Protein AF-A0A2X3ENV8-F1 (afdb_monomer_lite)

Sequence (149 aa):
MRRKAGGSGIPEIEGALEELRPVRWWRVLPVKFVGGMGTLGAGMVLGREGPMVQLGGNIGRMVLDVFRMRSPEARHTLLATGAASGLSAAFNAPLAGILFIIEEMRPQFRYNLISIKAVFTGVIMSSIVFRIFNGEAAIIEVGKLSNAR

Foldseek 3Di:
DDPCQDDLNPVQLLCVLVVNHDQPLVPNQVCLVVVVCVCVVVVHPDAQLSSLLNNQLSVLVVVCVVVVPPDNLSNNLSNLLRNLLSNCLSFVNNPCSLVCCVPVSPVRHPDDPVSSVSSSVSNVVSSVVSCVPPNPDGPDDPDDPVVVD

Secondary structure (DSSP, 8-state):
---TTSS--HHHHHHHHTTSS---HHHHHHHHHHHHHHHHHTT-S--SHHHHHHHHHHHHHHHHHHTT---HHHHHHHHHHHHHHHHHHHHT-HHHHHHHHHHTSGGG----HHHHHHHHHHHHHHHHHHHHHH-S--SS----GGG--

InterPro domains:
  IPR001807 Chloride channel [PF00654] (3-143)
  IPR001807 Chloride channel [PR00762] (3-20)
  IPR001807 Chloride channel [PR00762] (84-103)
  IPR014743 Chloride channel, core [SSF81340] (3-142)

Structure (mmCIF, N/CA/C/O backbone):
data_AF-A0A2X3ENV8-F1
#
_entry.id   AF-A0A2X3ENV8-F1
#
loop_
_atom_site.group_PDB
_atom_site.id
_atom_site.type_symbol
_atom_site.label_atom_id
_atom_site.label_alt_id
_atom_site.label_comp_id
_atom_site.label_asym_id
_atom_site.label_entity_id
_atom_site.label_seq_id
_atom_site.pdbx_PDB_ins_code
_atom_site.Cartn_x
_atom_site.Cartn_y
_atom_site.Cartn_z
_atom_site.occupancy
_atom_site.B_iso_or_equiv
_atom_site.auth_seq_id
_atom_site.auth_comp_id
_atom_site.auth_asym_id
_atom_site.auth_atom_id
_atom_site.pdbx_PDB_model_num
ATOM 1 N N . MET A 1 1 ? -17.321 13.635 -13.426 1.00 36.78 1 MET A N 1
ATOM 2 C CA . MET A 1 1 ? -16.904 12.259 -13.058 1.00 36.78 1 MET A CA 1
ATOM 3 C C . MET A 1 1 ? -15.370 12.210 -12.990 1.00 36.78 1 MET A C 1
ATOM 5 O O . MET A 1 1 ? -14.727 12.021 -14.010 1.00 36.78 1 MET A O 1
ATOM 9 N N . ARG A 1 2 ? -14.747 12.502 -11.834 1.00 43.88 2 ARG A N 1
ATOM 10 C CA . ARG A 1 2 ? -13.270 12.567 -11.717 1.00 43.88 2 ARG A CA 1
ATOM 11 C C . ARG A 1 2 ? -12.657 11.160 -11.832 1.00 43.88 2 ARG A C 1
ATOM 13 O O . ARG A 1 2 ? -13.081 10.254 -11.115 1.00 43.88 2 ARG A O 1
ATOM 20 N N . ARG A 1 3 ? -11.681 10.970 -12.731 1.00 53.97 3 ARG A N 1
ATOM 21 C CA . ARG A 1 3 ? -10.915 9.717 -12.900 1.00 53.97 3 ARG A CA 1
ATOM 22 C C . ARG A 1 3 ? -9.994 9.505 -11.686 1.00 53.97 3 ARG A C 1
ATOM 24 O O . ARG A 1 3 ? -8.874 9.989 -11.675 1.00 53.97 3 ARG A O 1
ATOM 31 N N . LYS A 1 4 ? -10.459 8.761 -10.676 1.00 63.06 4 LYS A N 1
ATOM 32 C CA . LYS A 1 4 ? -9.751 8.520 -9.392 1.00 63.06 4 LYS A CA 1
ATOM 33 C C . LYS A 1 4 ? -8.522 7.593 -9.470 1.00 63.06 4 LYS A C 1
ATOM 35 O O . LYS A 1 4 ? -7.926 7.272 -8.449 1.00 63.06 4 LYS A O 1
ATOM 40 N N . ALA A 1 5 ? -8.178 7.113 -10.666 1.00 65.56 5 ALA A N 1
ATOM 41 C CA . ALA A 1 5 ? -7.024 6.242 -10.909 1.00 65.56 5 ALA A CA 1
ATOM 42 C C . ALA A 1 5 ? -5.869 6.958 -11.641 1.00 65.56 5 ALA A C 1
ATOM 44 O O . ALA A 1 5 ? -4.802 6.374 -11.802 1.00 65.56 5 ALA A O 1
ATOM 45 N N . GLY A 1 6 ? -6.050 8.210 -12.076 1.00 65.31 6 GLY A N 1
ATOM 46 C CA . GLY A 1 6 ? -4.994 8.984 -12.739 1.00 65.31 6 GLY A CA 1
ATOM 47 C C . GLY A 1 6 ? -3.986 9.586 -11.754 1.00 65.31 6 GLY A C 1
ATOM 48 O O . GLY A 1 6 ? -4.314 9.808 -10.590 1.00 65.31 6 GLY A O 1
ATOM 49 N N . GLY A 1 7 ? -2.769 9.865 -12.227 1.00 83.19 7 GLY A N 1
ATOM 50 C CA . GLY A 1 7 ? -1.713 10.516 -11.440 1.00 83.19 7 GLY A CA 1
ATOM 51 C C . GLY A 1 7 ? -1.120 9.631 -10.338 1.00 83.19 7 GLY A C 1
ATOM 52 O O . GLY A 1 7 ? -1.256 8.407 -10.377 1.00 83.19 7 GLY A O 1
ATOM 53 N N . SER A 1 8 ? -0.480 10.259 -9.344 1.00 84.69 8 SER A N 1
ATOM 54 C CA . SER A 1 8 ? 0.209 9.569 -8.240 1.00 84.69 8 SER A CA 1
ATOM 55 C C . SER A 1 8 ? -0.719 8.590 -7.511 1.00 84.69 8 SER A C 1
ATOM 57 O O . SER A 1 8 ? -0.455 7.396 -7.474 1.00 84.69 8 SER A O 1
ATOM 59 N N . GLY A 1 9 ? -1.880 9.050 -7.042 1.00 86.00 9 GLY A N 1
ATOM 60 C CA . GLY A 1 9 ? -2.801 8.228 -6.251 1.00 86.00 9 GLY A CA 1
ATOM 61 C C . GLY A 1 9 ? -2.562 8.301 -4.742 1.00 86.00 9 GLY A C 1
ATOM 62 O O . GLY A 1 9 ? -3.455 7.906 -4.000 1.00 86.00 9 GLY A O 1
ATOM 63 N N . ILE A 1 10 ? -1.449 8.889 -4.287 1.00 90.44 10 ILE A N 1
ATOM 64 C CA . ILE A 1 10 ? -1.220 9.228 -2.871 1.00 90.44 10 ILE A CA 1
ATOM 65 C C . ILE A 1 10 ? -2.340 10.142 -2.322 1.00 90.44 10 ILE A C 1
ATOM 67 O O . ILE A 1 10 ? -2.986 9.731 -1.357 1.00 90.44 10 ILE A O 1
ATOM 71 N N . PRO A 1 11 ? -2.743 11.244 -3.000 1.00 89.62 11 PRO A N 1
ATOM 72 C CA . PRO A 1 11 ? -3.840 12.094 -2.510 1.00 89.62 11 PRO A CA 1
ATOM 73 C C . PRO A 1 11 ? -5.209 11.395 -2.456 1.00 89.62 11 PRO A C 1
ATOM 75 O O . PRO A 1 11 ? -6.146 11.867 -1.814 1.00 89.62 11 PRO A O 1
ATOM 78 N N . GLU A 1 12 ? -5.374 10.283 -3.184 1.00 91.00 12 GLU A N 1
ATOM 79 C CA . GLU A 1 12 ? -6.590 9.467 -3.106 1.00 91.00 12 GLU A CA 1
ATOM 80 C C . GLU A 1 12 ? -6.597 8.587 -1.850 1.00 91.00 12 GLU A C 1
ATOM 82 O O . GLU A 1 12 ? -7.671 8.328 -1.310 1.00 91.00 12 GLU A O 1
ATOM 87 N N . ILE A 1 13 ? -5.424 8.133 -1.391 1.00 91.38 13 ILE A N 1
ATOM 88 C CA . ILE A 1 13 ? -5.271 7.363 -0.151 1.00 91.38 13 ILE A CA 1
ATOM 89 C C . ILE A 1 13 ? -5.329 8.286 1.071 1.00 91.38 13 ILE A C 1
ATOM 91 O O . ILE A 1 13 ? -6.025 7.950 2.023 1.00 91.38 13 ILE A O 1
ATOM 95 N N . GLU A 1 14 ? -4.700 9.462 1.029 1.00 89.44 14 GLU A N 1
ATOM 96 C CA . GLU A 1 14 ? -4.815 10.488 2.084 1.00 89.44 14 GLU A CA 1
ATOM 97 C C . GLU A 1 14 ? -6.271 10.891 2.301 1.00 89.44 14 GLU A C 1
ATOM 99 O O . GLU A 1 14 ? -6.822 10.731 3.389 1.00 89.44 14 GLU A O 1
ATOM 104 N N . GLY A 1 15 ? -6.956 11.285 1.223 1.00 88.81 15 GLY A N 1
ATOM 105 C CA . GLY A 1 15 ? -8.372 11.623 1.300 1.00 88.81 15 GLY A CA 1
ATOM 106 C C . GLY A 1 15 ? -9.250 10.447 1.746 1.00 88.81 15 GLY A C 1
ATOM 107 O O . GLY A 1 15 ? -10.347 10.664 2.249 1.00 88.81 15 GLY A O 1
ATOM 108 N N . ALA A 1 16 ? -8.805 9.199 1.571 1.00 89.38 16 ALA A N 1
ATOM 109 C CA . ALA A 1 16 ? -9.510 8.031 2.090 1.00 89.38 16 ALA A CA 1
ATOM 110 C C . ALA A 1 16 ? -9.277 7.796 3.590 1.00 89.38 16 ALA A C 1
ATOM 112 O O . ALA A 1 16 ? -10.189 7.310 4.265 1.00 89.38 16 ALA A O 1
ATOM 113 N N . LEU A 1 17 ? -8.101 8.143 4.122 1.00 86.75 17 LEU A N 1
ATOM 114 C CA . LEU A 1 17 ? -7.868 8.177 5.569 1.00 86.75 17 LEU A CA 1
ATOM 115 C C . LEU A 1 17 ? -8.710 9.270 6.233 1.00 86.75 17 LEU A C 1
ATOM 117 O O . LEU A 1 17 ? -9.294 9.017 7.284 1.00 86.75 17 LEU A O 1
ATOM 121 N N . GLU A 1 18 ? -8.883 10.415 5.572 1.00 86.19 18 GLU A N 1
ATOM 122 C CA . GLU A 1 18 ? -9.769 11.505 6.018 1.00 86.19 18 GLU A CA 1
ATOM 123 C C . GLU A 1 18 ? -11.267 11.226 5.836 1.00 86.19 18 GLU A C 1
ATOM 125 O O . GLU A 1 18 ? -12.096 12.077 6.139 1.00 86.19 18 GLU A O 1
ATOM 130 N N . GLU A 1 19 ? -11.643 10.065 5.295 1.00 85.19 19 GLU A N 1
ATOM 131 C CA . GLU A 1 19 ? -13.028 9.738 4.919 1.00 85.19 19 GLU A CA 1
ATOM 132 C C . GLU A 1 19 ? -13.644 10.656 3.841 1.00 85.19 19 GLU A C 1
ATOM 134 O O . GLU A 1 19 ? -14.801 10.482 3.460 1.00 85.19 19 GLU A O 1
ATOM 139 N N . LEU A 1 20 ? -12.874 11.585 3.268 1.00 87.50 20 LEU A N 1
ATOM 140 C CA . LEU A 1 20 ? -13.317 12.505 2.216 1.00 87.50 20 LEU A CA 1
ATOM 141 C C . LEU A 1 20 ? -13.417 11.832 0.844 1.00 87.50 20 LEU A C 1
ATOM 143 O O . LEU A 1 20 ? -14.122 12.311 -0.053 1.00 87.50 20 LEU A O 1
ATOM 147 N N . ARG A 1 21 ? -12.693 10.727 0.636 1.00 87.88 21 ARG A N 1
ATOM 148 C CA . ARG A 1 21 ? -12.653 10.010 -0.642 1.00 87.88 21 ARG A CA 1
ATOM 149 C C . ARG A 1 21 ? -12.995 8.529 -0.480 1.00 87.88 21 ARG A C 1
ATOM 151 O O . ARG A 1 21 ? -12.362 7.819 0.292 1.00 87.88 21 ARG A O 1
ATOM 158 N N . PRO A 1 22 ? -13.956 8.002 -1.265 1.00 89.75 22 PRO A N 1
ATOM 159 C CA . PRO A 1 22 ? -14.278 6.583 -1.229 1.00 89.75 22 PRO A CA 1
ATOM 160 C C . PRO A 1 22 ? -13.234 5.754 -1.984 1.00 89.75 22 PRO A C 1
ATOM 162 O O . PRO A 1 22 ? -12.876 6.072 -3.124 1.00 89.75 22 PRO A O 1
ATOM 165 N N . VAL A 1 23 ? -12.853 4.627 -1.388 1.00 91.19 23 VAL A N 1
ATOM 166 C CA . VAL A 1 23 ? -11.912 3.649 -1.947 1.00 91.19 23 VAL A CA 1
ATOM 167 C C . VAL A 1 23 ? -12.681 2.588 -2.731 1.00 91.19 23 VAL A C 1
ATOM 169 O O . VAL A 1 23 ? -13.347 1.731 -2.159 1.00 91.19 23 VAL A O 1
ATOM 172 N N . ARG A 1 24 ? -12.620 2.656 -4.065 1.00 92.69 24 ARG A N 1
ATOM 173 C CA . ARG A 1 24 ? -13.321 1.728 -4.973 1.00 92.69 24 ARG A CA 1
ATOM 174 C C . ARG A 1 24 ? -12.361 0.666 -5.502 1.00 92.69 24 ARG A C 1
ATOM 176 O O . ARG A 1 24 ? -12.050 0.659 -6.695 1.00 92.69 24 ARG A O 1
ATOM 183 N N . TRP A 1 25 ? -11.896 -0.209 -4.615 1.00 94.44 25 TRP A N 1
ATOM 184 C CA . TRP A 1 25 ? -10.842 -1.189 -4.903 1.00 94.44 25 TRP A CA 1
ATOM 185 C C . TRP A 1 25 ? -11.133 -2.051 -6.135 1.00 94.44 25 TRP A C 1
ATOM 187 O O . TRP A 1 25 ? -10.258 -2.206 -6.980 1.00 94.44 25 TRP A O 1
ATOM 197 N N . TRP A 1 26 ? -12.380 -2.488 -6.330 1.00 93.25 26 TRP A N 1
ATOM 198 C CA . TRP A 1 26 ? -12.782 -3.321 -7.473 1.00 93.25 26 TRP A CA 1
ATOM 199 C C . TRP A 1 26 ? -12.601 -2.638 -8.837 1.00 93.25 26 TRP A C 1
ATOM 201 O O . TRP A 1 26 ? -12.501 -3.314 -9.855 1.00 93.25 26 TRP A O 1
ATOM 211 N N . ARG A 1 27 ? -12.557 -1.299 -8.880 1.00 93.50 27 ARG A N 1
ATOM 212 C CA . ARG A 1 27 ? -12.248 -0.542 -10.105 1.00 93.50 27 ARG A CA 1
ATOM 213 C C . ARG A 1 27 ? -10.800 -0.087 -10.145 1.00 93.50 27 ARG A C 1
ATOM 215 O O . ARG A 1 27 ? -10.187 -0.129 -11.203 1.00 93.50 27 ARG A O 1
ATOM 222 N N . VAL A 1 28 ? -10.273 0.398 -9.023 1.00 94.00 28 VAL A N 1
ATOM 223 C CA . VAL A 1 28 ? -8.939 1.004 -8.989 1.00 94.00 28 VAL A CA 1
ATOM 224 C C . VAL A 1 28 ? -7.856 -0.052 -9.172 1.00 94.00 28 VAL A C 1
ATOM 226 O O . VAL A 1 28 ? -6.938 0.206 -9.936 1.00 94.00 28 VAL A O 1
ATOM 229 N N . LEU A 1 29 ? -7.981 -1.240 -8.568 1.00 94.56 29 LEU A N 1
ATOM 230 C CA . LEU A 1 29 ? -6.977 -2.302 -8.700 1.00 94.56 29 LEU A CA 1
ATOM 231 C C . LEU A 1 29 ? -6.697 -2.685 -10.165 1.00 94.56 29 LEU A C 1
ATOM 233 O O . LEU A 1 29 ? -5.558 -2.501 -10.596 1.00 94.56 29 LEU A O 1
ATOM 237 N N . PRO A 1 30 ? -7.686 -3.123 -10.974 1.00 94.69 30 PRO A N 1
ATOM 238 C CA . PRO A 1 30 ? -7.411 -3.506 -12.358 1.00 94.69 30 PRO A CA 1
ATOM 239 C C . PRO A 1 30 ? -6.979 -2.311 -13.217 1.00 94.69 30 PRO A C 1
ATOM 241 O O . PRO A 1 30 ? -6.037 -2.422 -13.997 1.00 94.69 30 PRO A O 1
ATOM 244 N N . VAL A 1 31 ? -7.616 -1.145 -13.053 1.00 94.38 31 VAL A N 1
ATOM 245 C CA . VAL A 1 31 ? -7.323 0.039 -13.879 1.00 94.38 31 VAL A CA 1
ATOM 246 C C . VAL A 1 31 ? -5.924 0.586 -13.603 1.00 94.38 31 VAL A C 1
ATOM 248 O O . VAL A 1 31 ? -5.202 0.916 -14.540 1.00 94.38 31 VAL A O 1
ATOM 251 N N . LYS A 1 32 ? -5.530 0.694 -12.330 1.00 93.69 32 LYS A N 1
ATOM 252 C CA . LYS A 1 32 ? -4.229 1.242 -11.926 1.00 93.69 32 LYS A CA 1
ATOM 253 C C . LYS A 1 32 ? -3.098 0.273 -12.264 1.00 93.69 32 LYS A C 1
ATOM 255 O O . LYS A 1 32 ? -2.047 0.727 -12.699 1.00 93.69 32 LYS A O 1
ATOM 260 N N . PHE A 1 33 ? -3.325 -1.034 -12.120 1.00 94.00 33 PHE A N 1
ATOM 261 C CA . PHE A 1 33 ? -2.342 -2.056 -12.473 1.00 94.00 33 PHE A CA 1
ATOM 262 C C . PHE A 1 33 ? -2.088 -2.099 -13.985 1.00 94.00 33 PHE A C 1
ATOM 264 O O . PHE A 1 33 ? -0.960 -1.890 -14.420 1.00 94.00 33 PHE A O 1
ATOM 271 N N . VAL A 1 34 ? -3.136 -2.273 -14.799 1.00 94.50 34 VAL A N 1
ATOM 272 C CA . VAL A 1 34 ? -3.001 -2.342 -16.267 1.00 94.50 34 VAL A CA 1
ATOM 273 C C . VAL A 1 34 ? -2.538 -1.005 -16.846 1.00 94.50 34 VAL A C 1
ATOM 275 O O . VAL A 1 34 ? -1.631 -0.973 -17.674 1.00 94.50 34 VAL A O 1
ATOM 2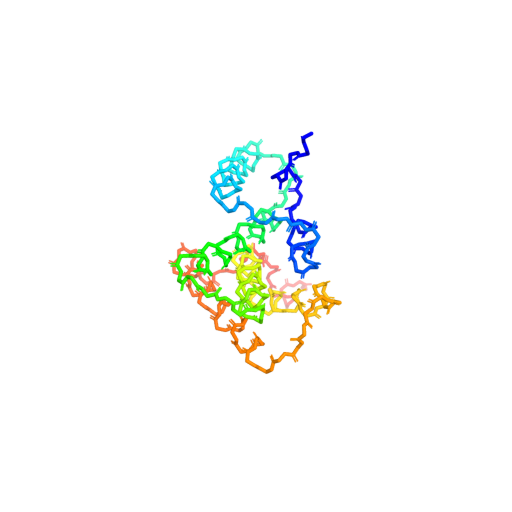78 N N . GLY A 1 35 ? -3.111 0.107 -16.376 1.00 91.69 35 GLY A N 1
ATOM 279 C CA . GLY A 1 35 ? -2.697 1.444 -16.795 1.00 91.69 35 GLY A CA 1
ATOM 280 C C . GLY A 1 35 ? -1.245 1.743 -16.425 1.00 91.69 35 GLY A C 1
ATOM 281 O O . GLY A 1 35 ? -0.497 2.226 -17.267 1.00 91.69 35 GLY A O 1
ATOM 282 N N . GLY A 1 36 ? -0.832 1.396 -15.201 1.00 91.00 36 GLY A N 1
ATOM 283 C CA . GLY A 1 36 ? 0.539 1.570 -14.726 1.00 91.00 36 GLY A CA 1
ATOM 284 C C . GLY A 1 36 ? 1.548 0.742 -15.519 1.00 91.00 36 GLY A C 1
ATOM 285 O O . GLY A 1 36 ? 2.566 1.285 -15.943 1.00 91.00 36 GLY A O 1
ATOM 286 N N . MET A 1 37 ? 1.245 -0.535 -15.787 1.00 92.62 37 MET A N 1
ATOM 287 C CA . MET A 1 37 ? 2.078 -1.383 -16.649 1.00 92.62 37 MET A CA 1
ATOM 288 C C . MET A 1 37 ? 2.226 -0.789 -18.051 1.00 92.62 37 MET A C 1
ATOM 290 O O . MET A 1 37 ? 3.337 -0.731 -18.562 1.00 92.62 37 MET A O 1
ATOM 294 N N . GLY A 1 38 ? 1.136 -0.299 -18.651 1.00 92.56 38 GLY A N 1
ATOM 295 C CA . GLY A 1 38 ? 1.182 0.329 -19.972 1.00 92.56 38 GLY A CA 1
ATOM 296 C C . GLY A 1 38 ? 2.029 1.603 -19.996 1.00 92.56 38 GLY A C 1
ATOM 297 O O . GLY A 1 38 ? 2.881 1.754 -20.863 1.00 92.56 38 GLY A O 1
ATOM 298 N N . THR A 1 39 ? 1.846 2.508 -19.028 1.00 92.00 39 THR A N 1
ATOM 299 C CA . THR A 1 39 ? 2.586 3.782 -18.993 1.00 92.00 39 THR A CA 1
ATOM 300 C C . THR A 1 39 ? 4.066 3.599 -18.662 1.00 92.00 39 THR A C 1
ATOM 302 O O . THR A 1 39 ? 4.912 4.241 -19.280 1.00 92.00 39 THR A O 1
ATOM 305 N N . LEU A 1 40 ? 4.390 2.722 -17.703 1.00 89.94 40 LEU A N 1
ATOM 306 C CA . LEU A 1 40 ? 5.777 2.443 -17.319 1.00 89.94 40 LEU A CA 1
ATOM 307 C C . LEU A 1 40 ? 6.484 1.608 -18.393 1.00 89.94 40 LEU A C 1
ATOM 309 O O . LEU A 1 40 ? 7.625 1.897 -18.734 1.00 89.94 40 LEU A O 1
ATOM 313 N N . GLY A 1 41 ? 5.791 0.626 -18.978 1.00 90.81 41 GLY A N 1
ATOM 314 C CA . GLY A 1 41 ? 6.305 -0.176 -20.089 1.00 90.81 41 GLY A CA 1
ATOM 315 C C . GLY A 1 41 ? 6.527 0.632 -21.369 1.00 90.81 41 GLY A C 1
ATOM 316 O O . GLY A 1 41 ? 7.432 0.321 -22.133 1.00 90.81 41 GLY A O 1
ATOM 317 N N . ALA A 1 42 ? 5.761 1.708 -21.576 1.00 93.62 42 ALA A N 1
ATOM 318 C CA . ALA A 1 42 ? 5.969 2.656 -22.672 1.00 93.62 42 ALA A CA 1
ATOM 319 C C . ALA A 1 42 ? 7.127 3.649 -22.430 1.00 93.62 42 ALA A C 1
ATOM 321 O O . ALA A 1 42 ? 7.369 4.507 -23.276 1.00 93.62 42 ALA A O 1
ATOM 322 N N . GLY A 1 43 ? 7.827 3.573 -21.291 1.00 91.06 43 GLY A N 1
ATOM 323 C CA . GLY A 1 43 ? 8.975 4.434 -20.989 1.00 91.06 43 GLY A CA 1
ATOM 324 C C . GLY A 1 43 ? 8.613 5.877 -20.624 1.00 91.06 43 GLY A C 1
ATOM 325 O O . GLY A 1 43 ? 9.447 6.772 -20.751 1.00 91.06 43 GLY A O 1
ATOM 326 N N . MET A 1 44 ? 7.378 6.137 -20.184 1.00 91.69 44 MET A N 1
ATOM 327 C CA . MET A 1 44 ? 6.998 7.469 -19.706 1.00 91.69 44 MET A CA 1
ATOM 328 C C . MET A 1 44 ? 7.765 7.831 -18.427 1.00 91.69 44 MET A C 1
ATOM 330 O O . MET A 1 44 ? 8.029 6.970 -17.589 1.00 91.69 44 MET A O 1
ATOM 334 N N . VAL A 1 45 ? 8.063 9.122 -18.236 1.00 89.38 45 VAL A N 1
ATOM 335 C CA . VAL A 1 45 ? 8.762 9.636 -17.043 1.00 89.38 45 VAL A CA 1
ATOM 336 C C . VAL A 1 45 ? 7.808 9.658 -15.846 1.00 89.38 45 VAL A C 1
ATOM 338 O O . VAL A 1 45 ? 7.226 10.683 -15.496 1.00 89.38 45 VAL A O 1
ATOM 341 N N . LEU A 1 46 ? 7.587 8.486 -15.257 1.00 89.00 46 LEU A N 1
ATOM 342 C CA . LEU A 1 46 ? 6.698 8.259 -14.123 1.00 89.00 46 LEU A CA 1
ATOM 343 C C . LEU A 1 46 ? 7.344 7.263 -13.155 1.00 89.00 46 LEU A C 1
ATOM 345 O O . LEU A 1 46 ? 8.017 6.321 -13.563 1.00 89.00 46 LEU A O 1
ATOM 349 N N . GLY A 1 47 ? 7.102 7.453 -11.860 1.00 87.19 47 GLY A N 1
ATOM 350 C CA . GLY A 1 47 ? 7.531 6.520 -10.822 1.00 87.19 47 GLY A CA 1
ATOM 351 C C . GLY A 1 47 ? 6.503 5.417 -10.566 1.00 87.19 47 GLY A C 1
ATOM 352 O O . GLY A 1 47 ? 5.293 5.619 -10.698 1.00 87.19 47 GLY A O 1
ATOM 353 N N . ARG A 1 48 ? 6.979 4.252 -10.113 1.00 90.38 48 ARG A N 1
ATOM 354 C CA . ARG A 1 48 ? 6.119 3.161 -9.614 1.00 90.38 48 ARG A CA 1
ATOM 355 C C . ARG A 1 48 ? 5.533 3.426 -8.223 1.00 90.38 48 ARG A C 1
ATOM 357 O O . ARG A 1 48 ? 4.599 2.738 -7.829 1.00 90.38 48 ARG A O 1
ATOM 364 N N . GLU A 1 49 ? 6.034 4.425 -7.499 1.00 91.00 49 GLU A N 1
ATOM 365 C CA . GLU A 1 49 ? 5.672 4.690 -6.097 1.00 91.00 49 GLU A CA 1
ATOM 366 C C . GLU A 1 49 ? 4.179 4.955 -5.914 1.00 91.00 49 GLU A C 1
ATOM 368 O O . GLU A 1 49 ? 3.500 4.233 -5.189 1.00 91.00 49 GLU A O 1
ATOM 373 N N . GLY A 1 50 ? 3.651 5.954 -6.626 1.00 90.44 50 GLY A N 1
ATOM 374 C CA . GLY A 1 50 ? 2.248 6.345 -6.527 1.00 90.44 50 GLY A CA 1
ATOM 375 C C . GLY A 1 50 ? 1.288 5.195 -6.858 1.00 90.44 50 GLY A C 1
ATOM 376 O O . GLY A 1 50 ? 0.418 4.871 -6.040 1.00 90.44 50 GLY A O 1
ATOM 377 N N . PRO A 1 51 ? 1.450 4.520 -8.018 1.00 93.44 51 PRO A N 1
ATOM 378 C CA . PRO A 1 51 ? 0.673 3.333 -8.349 1.00 93.44 51 PRO A CA 1
ATOM 379 C C . PRO A 1 51 ? 0.724 2.256 -7.263 1.00 93.44 51 PRO A C 1
ATOM 381 O O . PRO A 1 51 ? -0.330 1.748 -6.886 1.00 93.44 51 PRO A O 1
ATOM 384 N N . MET A 1 52 ? 1.905 1.947 -6.720 1.00 94.81 52 MET A N 1
ATOM 385 C CA . MET A 1 52 ? 2.069 0.911 -5.698 1.00 94.81 52 MET A CA 1
ATOM 386 C C . MET A 1 52 ? 1.414 1.288 -4.367 1.00 94.81 52 MET A C 1
ATOM 388 O O . MET A 1 52 ? 0.741 0.451 -3.766 1.00 94.81 52 MET A O 1
ATOM 392 N N . VAL A 1 53 ? 1.525 2.547 -3.935 1.00 95.00 53 VAL A N 1
ATOM 393 C CA . VAL A 1 53 ? 0.842 3.054 -2.734 1.00 95.00 53 VAL A CA 1
ATOM 394 C C . VAL A 1 53 ? -0.674 2.960 -2.895 1.00 95.00 53 VAL A C 1
ATOM 396 O O . VAL A 1 53 ? -1.365 2.434 -2.018 1.00 95.00 53 VAL A O 1
ATOM 399 N N . GLN A 1 54 ? -1.211 3.414 -4.034 1.00 95.50 54 GLN A N 1
ATOM 400 C CA . GLN A 1 54 ? -2.653 3.376 -4.258 1.00 95.50 54 GLN A CA 1
ATOM 401 C C . GLN A 1 54 ? -3.173 1.938 -4.380 1.00 95.50 54 GLN A C 1
ATOM 403 O O . GLN A 1 54 ? -4.221 1.623 -3.813 1.00 95.50 54 GLN A O 1
ATOM 408 N N . LEU A 1 55 ? -2.457 1.055 -5.082 1.00 96.44 55 LEU A N 1
ATOM 409 C CA . LEU A 1 55 ? -2.794 -0.368 -5.166 1.00 96.44 55 LEU A CA 1
ATOM 410 C C . LEU A 1 55 ? -2.794 -1.010 -3.774 1.00 96.44 55 LEU A C 1
ATOM 412 O O . LEU A 1 55 ? -3.796 -1.609 -3.385 1.00 96.44 55 LEU A O 1
ATOM 416 N N . GLY A 1 56 ? -1.728 -0.810 -2.999 1.00 96.56 56 GLY A N 1
ATOM 417 C CA . GLY A 1 56 ? -1.595 -1.337 -1.645 1.00 96.56 56 GLY A CA 1
ATOM 418 C C . GLY A 1 56 ? -2.721 -0.881 -0.716 1.00 96.56 56 GLY A C 1
ATOM 419 O O . GLY A 1 56 ? -3.368 -1.710 -0.076 1.00 96.56 56 GLY A O 1
ATOM 420 N N . GLY A 1 57 ? -3.044 0.415 -0.697 1.00 95.25 57 GLY A N 1
ATOM 421 C CA . GLY A 1 57 ? -4.161 0.933 0.101 1.00 95.25 57 GLY A CA 1
ATOM 422 C C . GLY A 1 57 ? -5.524 0.364 -0.322 1.00 95.25 57 GLY A C 1
ATOM 423 O O . GLY A 1 57 ? -6.362 0.043 0.524 1.00 95.25 57 GLY A O 1
ATOM 424 N N . ASN A 1 58 ? -5.746 0.155 -1.626 1.00 96.31 58 ASN A N 1
ATOM 425 C CA . ASN A 1 58 ? -6.967 -0.489 -2.125 1.00 96.31 58 ASN A CA 1
ATOM 426 C C . ASN A 1 58 ? -7.036 -1.981 -1.755 1.00 96.31 58 ASN A C 1
ATOM 428 O O . ASN A 1 58 ? -8.128 -2.460 -1.462 1.00 96.31 58 ASN A O 1
ATOM 432 N N . ILE A 1 59 ? -5.907 -2.699 -1.708 1.00 97.31 59 ILE A N 1
ATOM 433 C CA . ILE A 1 59 ? -5.846 -4.077 -1.189 1.00 97.31 59 ILE A CA 1
ATOM 434 C C . ILE A 1 59 ? -6.211 -4.095 0.299 1.00 97.31 59 ILE A C 1
ATOM 436 O O . ILE A 1 59 ? -7.032 -4.909 0.712 1.00 97.31 59 ILE A O 1
ATOM 440 N N . GLY A 1 60 ? -5.683 -3.158 1.092 1.00 95.75 60 GLY A N 1
ATOM 441 C CA . GLY A 1 60 ? -6.049 -3.015 2.504 1.00 95.75 60 GLY A CA 1
ATOM 442 C C . GLY A 1 60 ? -7.555 -2.820 2.699 1.00 95.75 60 GLY A C 1
ATOM 443 O O . GLY A 1 60 ? -8.178 -3.484 3.530 1.00 95.75 60 GLY A O 1
ATOM 444 N N . ARG A 1 61 ? -8.177 -1.977 1.862 1.00 95.31 61 ARG A N 1
ATOM 445 C CA . ARG A 1 61 ? -9.638 -1.813 1.852 1.00 95.31 61 ARG A CA 1
ATOM 446 C C . ARG A 1 61 ? -10.377 -3.077 1.410 1.00 95.31 61 ARG A C 1
ATOM 448 O O . ARG A 1 61 ? -11.397 -3.410 2.004 1.00 95.31 61 ARG A O 1
ATOM 455 N N . MET A 1 62 ? -9.892 -3.758 0.376 1.00 96.56 62 MET A N 1
ATOM 456 C CA . MET A 1 62 ? -10.492 -4.996 -0.120 1.00 96.56 62 MET A CA 1
ATOM 457 C C . MET A 1 62 ? -10.530 -6.060 0.980 1.00 96.56 62 MET A C 1
ATOM 459 O O . MET A 1 62 ? -11.574 -6.661 1.199 1.00 96.56 62 MET A O 1
ATOM 463 N N . VAL A 1 63 ? -9.427 -6.246 1.711 1.00 96.25 63 VAL A N 1
ATOM 464 C CA . VAL A 1 63 ? -9.347 -7.176 2.848 1.00 96.25 63 VAL A CA 1
ATOM 465 C C . VAL A 1 63 ? -10.374 -6.797 3.916 1.00 96.25 63 VAL A C 1
ATOM 467 O O . VAL A 1 63 ? -11.157 -7.643 4.336 1.00 96.25 63 VAL A O 1
ATOM 470 N N . LEU A 1 64 ? -10.449 -5.520 4.296 1.00 95.19 64 LEU A N 1
ATOM 471 C CA . LEU A 1 64 ? -11.449 -5.045 5.254 1.00 95.19 64 LEU A CA 1
ATOM 472 C C . LEU A 1 64 ? -12.890 -5.396 4.830 1.00 95.19 64 LEU A C 1
ATOM 474 O O . LEU A 1 64 ? -13.670 -5.885 5.650 1.00 95.19 64 LEU A O 1
ATOM 478 N N . ASP A 1 65 ? -13.234 -5.160 3.558 1.00 94.56 65 ASP A N 1
ATOM 479 C CA . ASP A 1 65 ? -14.571 -5.419 3.011 1.00 94.56 65 ASP A CA 1
ATOM 480 C C . ASP A 1 65 ? -14.869 -6.931 2.918 1.00 94.56 65 ASP A C 1
ATOM 482 O O . ASP A 1 65 ? -15.962 -7.365 3.288 1.00 94.56 65 ASP A O 1
ATOM 486 N N . VAL A 1 66 ? -13.896 -7.744 2.486 1.00 96.19 66 VAL A N 1
ATOM 487 C CA . VAL A 1 66 ? -14.016 -9.212 2.374 1.00 96.19 66 VAL A CA 1
ATOM 488 C C . VAL A 1 66 ? -14.215 -9.858 3.745 1.00 96.19 66 VAL A C 1
ATOM 490 O O . VAL A 1 66 ? -15.114 -10.682 3.910 1.00 96.19 66 VAL A O 1
ATOM 493 N N . PHE A 1 67 ? -13.441 -9.440 4.748 1.00 95.75 67 PHE A N 1
ATOM 494 C CA . PHE A 1 67 ? -13.565 -9.925 6.127 1.00 95.75 67 PHE A CA 1
ATOM 495 C C . PHE A 1 67 ? -14.657 -9.199 6.933 1.00 95.75 67 PHE A C 1
ATOM 497 O O . PHE A 1 67 ? -14.842 -9.482 8.115 1.00 95.75 67 PHE A O 1
ATOM 504 N N . ARG A 1 68 ? -15.411 -8.284 6.303 1.00 93.19 68 ARG A N 1
ATOM 505 C CA . ARG A 1 68 ? -16.549 -7.547 6.889 1.00 93.19 68 ARG A CA 1
ATOM 506 C C . ARG A 1 68 ? -16.221 -6.849 8.214 1.00 93.19 68 ARG A C 1
ATOM 508 O O . ARG A 1 68 ? -17.073 -6.732 9.097 1.00 93.19 68 ARG A O 1
ATOM 515 N N . MET A 1 69 ? -14.995 -6.356 8.350 1.00 91.38 69 MET A N 1
ATOM 516 C CA . MET A 1 69 ? -14.545 -5.651 9.546 1.00 91.38 69 MET A CA 1
ATOM 517 C C . MET A 1 69 ? -15.189 -4.259 9.607 1.00 91.38 69 MET A C 1
ATOM 519 O O . MET A 1 69 ? -15.034 -3.451 8.693 1.00 91.38 69 MET A O 1
ATOM 523 N N . ARG A 1 70 ? -15.916 -3.966 10.692 1.00 86.19 70 ARG A N 1
ATOM 524 C CA . ARG A 1 70 ? -16.667 -2.703 10.852 1.00 86.19 70 ARG A CA 1
ATOM 525 C C . ARG A 1 70 ? -15.959 -1.636 11.693 1.00 86.19 70 ARG A C 1
ATOM 527 O O . ARG A 1 70 ? -16.475 -0.529 11.800 1.00 86.19 70 ARG A O 1
ATOM 534 N N . SER A 1 71 ? -14.802 -1.947 12.279 1.00 87.00 71 SER A N 1
ATOM 535 C CA . SER A 1 71 ? -14.048 -0.996 13.108 1.00 87.00 71 SER A CA 1
ATOM 536 C C . SER A 1 71 ? -13.421 0.115 12.244 1.00 87.00 71 SER A C 1
ATOM 538 O O . SER A 1 71 ? -12.711 -0.193 11.277 1.00 87.00 71 SER A O 1
ATOM 540 N N . PRO A 1 72 ? -13.642 1.400 12.586 1.00 84.12 72 PRO A N 1
ATOM 541 C CA . PRO A 1 72 ? -12.945 2.526 11.963 1.00 84.12 72 PRO A CA 1
ATOM 542 C C . PRO A 1 72 ? -11.421 2.416 12.093 1.00 84.12 72 PRO A C 1
ATOM 544 O O . PRO A 1 72 ? -10.698 2.670 11.130 1.00 84.12 72 PRO A O 1
ATOM 547 N N . GLU A 1 73 ? -10.931 1.943 13.242 1.00 85.81 73 GLU A N 1
ATOM 548 C CA . GLU A 1 73 ? -9.507 1.721 13.498 1.00 85.81 73 GLU A CA 1
ATOM 549 C C . GLU A 1 73 ? -8.936 0.664 12.554 1.00 85.81 73 GLU A C 1
ATOM 551 O O . GLU A 1 73 ? -7.867 0.867 11.979 1.00 85.81 73 GLU A O 1
ATOM 556 N N . ALA A 1 74 ? -9.650 -0.446 12.344 1.00 89.19 74 ALA A N 1
ATOM 557 C CA . ALA A 1 74 ? -9.245 -1.471 11.387 1.00 89.19 74 ALA A CA 1
ATOM 558 C C . ALA A 1 74 ? -9.208 -0.921 9.955 1.00 89.19 74 ALA A C 1
ATOM 560 O O . ALA A 1 74 ? -8.286 -1.234 9.202 1.00 89.19 74 ALA A O 1
ATOM 561 N N . ARG A 1 75 ? -10.173 -0.064 9.587 1.00 89.62 75 ARG A N 1
ATOM 562 C CA . ARG A 1 75 ? -10.220 0.580 8.267 1.00 89.62 75 ARG A CA 1
ATOM 563 C C . ARG A 1 75 ? -8.988 1.436 8.022 1.00 89.62 75 ARG A C 1
ATOM 565 O O . ARG A 1 75 ? -8.350 1.274 6.987 1.00 89.62 75 ARG A O 1
ATOM 572 N N . HIS A 1 76 ? -8.661 2.329 8.953 1.00 89.19 76 HIS A N 1
ATOM 573 C CA . HIS A 1 76 ? -7.464 3.163 8.854 1.00 89.19 76 HIS A CA 1
ATOM 574 C C . HIS A 1 76 ? -6.202 2.304 8.858 1.00 89.19 76 HIS A C 1
ATOM 576 O O . HIS A 1 76 ? -5.392 2.411 7.941 1.00 89.19 76 HIS A O 1
ATOM 582 N N . THR A 1 77 ? -6.096 1.379 9.814 1.00 91.44 77 THR A N 1
ATOM 583 C CA . THR A 1 77 ? -4.939 0.489 9.971 1.00 91.44 77 THR A CA 1
ATOM 584 C C . THR A 1 77 ? -4.629 -0.286 8.698 1.00 91.44 77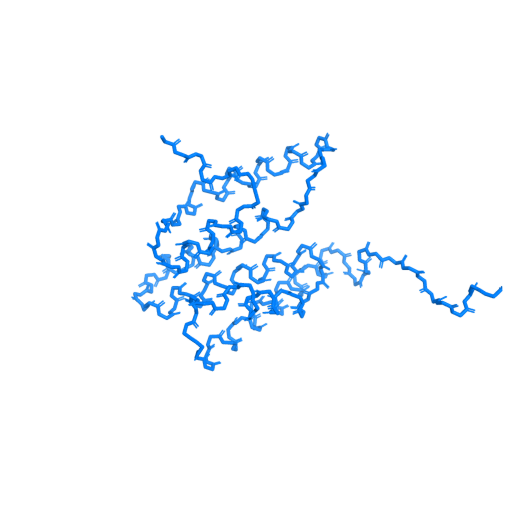 THR A C 1
ATOM 586 O O . THR A 1 77 ? -3.525 -0.176 8.179 1.00 91.44 77 THR A O 1
ATOM 589 N N . LEU A 1 78 ? -5.600 -1.011 8.140 1.00 93.31 78 LEU A N 1
ATOM 590 C CA . LEU A 1 78 ? -5.375 -1.814 6.938 1.00 93.31 78 LEU A CA 1
ATOM 591 C C . LEU A 1 78 ? -5.083 -0.960 5.703 1.00 93.31 78 LEU A C 1
ATOM 593 O O . LEU A 1 78 ? -4.256 -1.353 4.881 1.00 93.31 78 LEU A O 1
ATOM 597 N N . LEU A 1 79 ? -5.726 0.204 5.571 1.00 93.19 79 LEU A N 1
ATOM 598 C CA . LEU A 1 79 ? -5.469 1.109 4.454 1.00 93.19 79 LEU A CA 1
ATOM 599 C C . LEU A 1 79 ? -4.025 1.632 4.486 1.00 93.19 79 LEU A C 1
ATOM 601 O O . LEU A 1 79 ? -3.328 1.563 3.473 1.00 93.19 79 LEU A O 1
ATOM 605 N N . ALA A 1 80 ? -3.559 2.102 5.646 1.00 92.69 80 ALA A N 1
ATOM 606 C CA . ALA A 1 80 ? -2.196 2.602 5.802 1.00 92.69 80 ALA A CA 1
ATOM 607 C C . ALA A 1 80 ? -1.149 1.488 5.739 1.00 92.69 80 ALA A C 1
ATOM 609 O O . ALA A 1 80 ? -0.139 1.657 5.064 1.00 92.69 80 ALA A O 1
ATOM 610 N N . THR A 1 81 ? -1.395 0.328 6.357 1.00 95.00 81 THR A N 1
ATOM 611 C CA . THR A 1 81 ? -0.516 -0.842 6.222 1.00 95.00 81 THR A CA 1
ATOM 612 C C . THR A 1 81 ? -0.359 -1.234 4.756 1.00 95.00 81 THR A C 1
ATOM 614 O O . THR A 1 81 ? 0.759 -1.473 4.303 1.00 95.00 81 THR A O 1
ATOM 617 N N . GLY A 1 82 ? -1.455 -1.264 3.991 1.00 95.94 82 GLY A N 1
ATOM 618 C CA . GLY A 1 82 ? -1.420 -1.547 2.560 1.00 95.94 82 GLY A CA 1
ATOM 619 C C . GLY A 1 82 ? -0.610 -0.511 1.777 1.00 95.94 82 GLY A C 1
ATOM 620 O O . GLY A 1 82 ? 0.247 -0.879 0.976 1.00 95.94 82 GLY A O 1
ATOM 621 N N . ALA A 1 83 ? -0.833 0.777 2.041 1.00 95.12 83 ALA A N 1
ATOM 622 C CA . ALA A 1 83 ? -0.089 1.876 1.427 1.00 95.12 83 ALA A CA 1
ATOM 623 C C . ALA A 1 83 ? 1.424 1.809 1.726 1.00 95.12 83 ALA A C 1
ATOM 625 O O . ALA A 1 83 ? 2.231 1.852 0.796 1.00 95.12 83 ALA A O 1
ATOM 626 N N . ALA A 1 84 ? 1.804 1.603 2.993 1.00 95.56 84 ALA A N 1
ATOM 627 C CA . ALA A 1 84 ? 3.193 1.422 3.429 1.00 95.56 84 ALA A CA 1
ATOM 628 C C . ALA A 1 84 ? 3.860 0.231 2.739 1.00 95.56 84 ALA A C 1
ATOM 630 O O . ALA A 1 84 ? 4.986 0.317 2.251 1.00 95.56 84 ALA A O 1
ATOM 631 N N . SER A 1 85 ? 3.142 -0.894 2.693 1.00 97.00 85 SER A N 1
ATOM 632 C CA . SER A 1 85 ? 3.602 -2.135 2.073 1.00 97.00 85 SER A CA 1
ATOM 633 C C . SER A 1 85 ? 3.848 -1.941 0.579 1.00 97.00 85 SER A C 1
ATOM 635 O O . SER A 1 85 ? 4.855 -2.425 0.061 1.00 97.00 85 SER A O 1
ATOM 637 N N . GLY A 1 86 ? 2.968 -1.195 -0.096 1.00 95.81 86 GLY A N 1
ATOM 638 C CA . GLY A 1 86 ? 3.123 -0.807 -1.496 1.00 95.81 86 GLY A CA 1
ATOM 639 C C . GLY A 1 86 ? 4.378 0.030 -1.733 1.00 95.81 86 GLY A C 1
ATOM 640 O O . GLY A 1 86 ? 5.166 -0.300 -2.618 1.00 95.81 86 GLY A O 1
ATOM 641 N N . LEU A 1 87 ? 4.616 1.056 -0.909 1.00 95.31 87 LEU A N 1
ATOM 642 C CA . LEU A 1 87 ? 5.824 1.879 -1.017 1.00 95.31 87 LEU A CA 1
ATOM 643 C C . LEU A 1 87 ? 7.098 1.070 -0.737 1.00 95.31 87 LEU A C 1
ATOM 645 O O . LEU A 1 87 ? 8.069 1.157 -1.486 1.00 95.31 87 LEU A O 1
ATOM 649 N N . SER A 1 88 ? 7.074 0.218 0.291 1.00 95.38 88 SER A N 1
ATOM 650 C CA . SER A 1 88 ? 8.187 -0.678 0.614 1.00 95.38 88 SER A CA 1
ATOM 651 C C . SER A 1 88 ? 8.547 -1.582 -0.565 1.00 95.38 88 SER A C 1
ATOM 653 O O . SER A 1 88 ? 9.723 -1.708 -0.894 1.00 95.38 88 SER A O 1
ATOM 655 N N . ALA A 1 89 ? 7.558 -2.190 -1.228 1.00 94.31 89 ALA A N 1
ATOM 656 C CA . ALA A 1 89 ? 7.789 -3.020 -2.412 1.00 94.31 89 ALA A CA 1
ATOM 657 C C . ALA A 1 89 ? 8.228 -2.204 -3.640 1.00 94.31 89 ALA A C 1
ATOM 659 O O . ALA A 1 89 ? 8.928 -2.719 -4.509 1.00 94.31 89 ALA A O 1
ATOM 660 N N . ALA A 1 90 ? 7.847 -0.928 -3.730 1.00 92.88 90 ALA A N 1
ATOM 661 C CA . ALA A 1 90 ? 8.317 -0.048 -4.794 1.00 92.88 90 ALA A CA 1
ATOM 662 C C . ALA A 1 90 ? 9.818 0.267 -4.669 1.00 92.88 90 ALA A C 1
ATOM 664 O O . ALA A 1 90 ? 10.459 0.511 -5.685 1.00 92.88 90 ALA A O 1
ATOM 665 N N . PHE A 1 91 ? 10.387 0.229 -3.461 1.00 91.50 91 PHE A N 1
ATOM 666 C CA . PHE A 1 91 ? 11.768 0.661 -3.211 1.00 91.50 91 PHE A CA 1
ATOM 667 C C . PHE A 1 91 ? 12.683 -0.354 -2.540 1.00 91.50 91 PHE A C 1
ATOM 669 O O . PHE A 1 91 ? 13.835 -0.028 -2.267 1.00 91.50 91 PHE A O 1
ATOM 676 N N . ASN A 1 92 ? 12.205 -1.565 -2.251 1.00 92.81 92 ASN A N 1
ATOM 677 C CA . ASN A 1 92 ? 12.920 -2.491 -1.365 1.00 92.81 92 ASN A CA 1
ATOM 678 C C . ASN A 1 92 ? 13.367 -1.796 -0.054 1.00 92.81 92 ASN A C 1
ATOM 680 O O . ASN A 1 92 ? 14.437 -2.065 0.489 1.00 92.81 92 ASN A O 1
ATOM 684 N N . ALA A 1 93 ? 12.558 -0.843 0.424 1.00 93.25 93 ALA A N 1
ATOM 685 C CA . ALA A 1 93 ? 12.906 0.085 1.496 1.00 93.25 93 ALA A CA 1
ATOM 686 C C . ALA A 1 93 ? 11.826 0.041 2.589 1.00 93.25 93 ALA A C 1
ATOM 688 O O . ALA A 1 93 ? 10.956 0.916 2.649 1.00 93.25 93 ALA A O 1
ATOM 689 N N . PRO A 1 94 ? 11.852 -0.978 3.468 1.00 93.19 94 PRO A N 1
ATOM 690 C CA . PRO A 1 94 ? 10.812 -1.164 4.477 1.00 93.19 94 PRO A CA 1
ATOM 691 C C . PRO A 1 94 ? 10.709 0.021 5.442 1.00 93.19 94 PRO A C 1
ATOM 693 O O . PRO A 1 94 ? 9.610 0.481 5.743 1.00 93.19 94 PRO A O 1
ATOM 696 N N . LEU A 1 95 ? 11.843 0.581 5.871 1.00 93.81 95 LEU A N 1
ATOM 697 C CA . LEU A 1 95 ? 11.847 1.736 6.771 1.00 93.81 95 LEU A CA 1
ATOM 698 C C . LEU A 1 95 ? 11.222 2.978 6.123 1.00 93.81 95 LEU A C 1
ATOM 700 O O . LEU A 1 95 ? 10.459 3.675 6.784 1.00 93.81 95 LEU A O 1
ATOM 704 N N . ALA A 1 96 ? 11.473 3.209 4.830 1.00 92.62 96 ALA A N 1
ATOM 705 C CA . ALA A 1 96 ? 10.870 4.320 4.096 1.00 92.62 96 ALA A CA 1
ATOM 706 C C . ALA A 1 96 ? 9.345 4.166 3.992 1.00 92.62 96 ALA A C 1
ATOM 708 O O . ALA A 1 96 ? 8.616 5.126 4.213 1.00 92.62 96 ALA A O 1
ATOM 709 N N . GLY A 1 97 ? 8.851 2.946 3.742 1.00 92.19 97 GLY A N 1
ATOM 710 C CA . GLY A 1 97 ? 7.415 2.643 3.744 1.00 92.19 97 GLY A CA 1
ATOM 711 C C . GLY A 1 97 ? 6.726 2.981 5.068 1.00 92.19 97 GLY A C 1
ATOM 712 O O . GLY A 1 97 ? 5.627 3.534 5.077 1.00 92.19 97 GLY A O 1
ATOM 713 N N . ILE A 1 98 ? 7.381 2.669 6.188 1.00 92.88 98 ILE A N 1
ATOM 714 C CA . ILE A 1 98 ? 6.866 2.941 7.536 1.00 92.88 98 ILE A CA 1
ATOM 715 C C . ILE A 1 98 ? 6.910 4.442 7.840 1.00 92.88 98 ILE A C 1
ATOM 717 O O . ILE A 1 98 ? 5.902 5.000 8.272 1.00 92.88 98 ILE A O 1
ATOM 721 N N . LEU A 1 99 ? 8.051 5.095 7.596 1.00 92.00 99 LEU A N 1
ATOM 722 C CA . LEU A 1 99 ? 8.225 6.531 7.828 1.00 92.00 99 LEU A CA 1
ATOM 723 C C . LEU A 1 99 ? 7.250 7.361 6.999 1.00 92.00 99 LEU A C 1
ATOM 725 O O . LEU A 1 99 ? 6.656 8.288 7.529 1.00 92.00 99 LEU A O 1
ATOM 729 N N . PHE A 1 100 ? 6.990 6.969 5.753 1.00 90.88 100 PHE A N 1
ATOM 730 C CA . PHE A 1 100 ? 6.024 7.647 4.893 1.00 90.88 100 PHE A CA 1
ATOM 731 C C . PHE A 1 100 ? 4.622 7.724 5.515 1.00 90.88 100 PHE A C 1
ATOM 733 O O . PHE A 1 100 ? 3.999 8.782 5.520 1.00 90.88 100 PHE A O 1
ATOM 740 N N . ILE A 1 101 ? 4.128 6.633 6.109 1.00 88.44 101 ILE A N 1
ATOM 741 C CA . ILE A 1 101 ? 2.848 6.674 6.834 1.00 88.44 101 ILE A CA 1
ATOM 742 C C . ILE A 1 101 ? 2.940 7.558 8.078 1.00 88.44 101 ILE A C 1
ATOM 744 O O . ILE A 1 101 ? 1.964 8.212 8.445 1.00 88.44 101 ILE A O 1
ATOM 748 N N . ILE A 1 102 ? 4.095 7.558 8.744 1.00 84.00 102 ILE A N 1
ATOM 749 C CA . ILE A 1 102 ? 4.281 8.285 9.995 1.00 84.00 102 ILE A CA 1
ATOM 750 C C . ILE A 1 102 ? 4.394 9.797 9.781 1.00 84.00 102 ILE A C 1
ATOM 752 O O . ILE A 1 102 ? 3.928 10.555 10.632 1.00 84.00 102 ILE A O 1
ATOM 756 N N . GLU A 1 103 ? 5.016 10.227 8.688 1.00 83.56 103 GLU A N 1
ATOM 757 C CA . GLU A 1 103 ? 5.354 11.621 8.395 1.00 83.56 103 GLU A CA 1
ATOM 758 C C . GLU A 1 103 ? 4.321 12.278 7.478 1.00 83.56 103 GLU A C 1
ATOM 760 O O . GLU A 1 103 ? 3.760 13.307 7.850 1.00 83.56 103 GLU A O 1
ATOM 765 N N . GLU A 1 104 ? 4.015 11.655 6.337 1.00 80.69 104 GLU A N 1
ATOM 766 C CA . GLU A 1 104 ? 3.149 12.240 5.304 1.00 80.69 104 GLU A CA 1
ATOM 767 C C . GLU A 1 104 ? 1.664 11.990 5.609 1.00 80.69 104 GLU A C 1
ATOM 769 O O . GLU A 1 104 ? 0.843 12.903 5.595 1.00 80.69 104 GLU A O 1
ATOM 774 N N . MET A 1 105 ? 1.308 10.764 6.011 1.00 71.62 105 MET A N 1
ATOM 775 C CA . MET A 1 105 ? -0.090 10.383 6.299 1.00 71.62 105 MET A CA 1
ATOM 776 C C . MET A 1 105 ? -0.519 10.702 7.752 1.00 71.62 105 MET A C 1
ATOM 778 O O . MET A 1 105 ? -1.569 10.260 8.233 1.00 71.62 105 MET A O 1
ATOM 782 N N . ARG A 1 106 ? 0.318 11.457 8.480 1.00 61.69 106 ARG A N 1
ATOM 783 C CA . ARG A 1 106 ? 0.259 11.725 9.929 1.00 61.69 106 ARG A CA 1
ATOM 784 C C . ARG A 1 106 ? -0.997 12.441 10.439 1.00 61.69 106 ARG A C 1
ATOM 786 O O . ARG A 1 106 ? -1.448 12.068 11.524 1.00 61.69 106 ARG A O 1
ATOM 793 N N . PRO A 1 107 ? -1.580 13.445 9.752 1.00 55.78 107 PRO A N 1
ATOM 794 C CA . PRO A 1 107 ? -2.674 14.233 10.335 1.00 55.78 107 PRO A CA 1
ATOM 795 C C . PRO A 1 107 ? -3.979 13.440 10.525 1.00 55.78 107 PRO A C 1
ATOM 797 O O . PRO A 1 107 ? -4.906 13.911 11.175 1.00 55.78 107 PRO A O 1
ATOM 800 N N . GLN A 1 108 ? -4.058 12.237 9.952 1.00 51.94 108 GLN A N 1
ATOM 801 C CA . GLN A 1 108 ? -5.307 11.534 9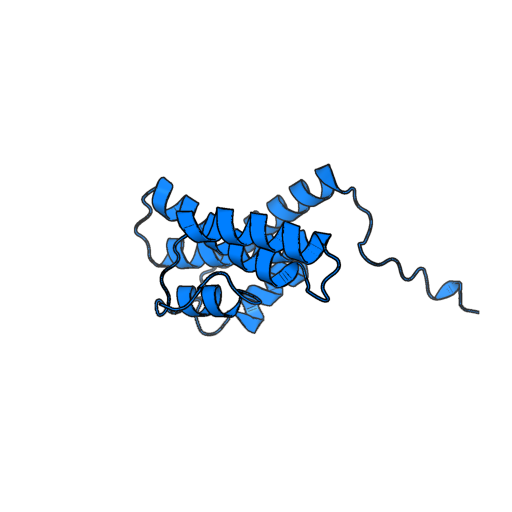.647 1.00 51.94 108 GLN A CA 1
ATOM 802 C C . GLN A 1 108 ? -5.375 10.164 10.346 1.00 51.94 108 GLN A C 1
ATOM 804 O O . GLN A 1 108 ? -6.364 9.439 10.234 1.00 51.94 108 GLN A O 1
ATOM 809 N N . PHE A 1 109 ? -4.315 9.806 11.079 1.00 53.69 109 PHE A N 1
ATOM 810 C CA . PHE A 1 109 ? -4.146 8.521 11.737 1.00 53.69 109 PHE A CA 1
ATOM 811 C C . PHE A 1 109 ? -4.160 8.688 13.254 1.00 53.69 109 PHE A C 1
ATOM 813 O O . PHE A 1 109 ? -3.253 9.276 13.847 1.00 53.69 109 PHE A O 1
ATOM 820 N N . ARG A 1 110 ? -5.180 8.140 13.924 1.00 58.09 110 ARG A N 1
ATOM 821 C CA . ARG A 1 110 ? -5.150 8.017 15.385 1.00 58.09 110 ARG A CA 1
ATOM 822 C C . ARG A 1 110 ? -4.115 6.962 15.749 1.00 58.09 110 ARG A C 1
ATOM 824 O O . ARG A 1 110 ? -4.388 5.768 15.671 1.00 58.09 110 ARG A O 1
ATOM 831 N N . TYR A 1 111 ? -2.921 7.418 16.115 1.00 60.97 111 TYR A N 1
ATOM 832 C CA . TYR A 1 111 ? -1.833 6.561 16.564 1.00 60.97 111 TYR A CA 1
ATOM 833 C C . TYR A 1 111 ? -2.287 5.685 17.724 1.00 60.97 111 TYR A C 1
ATOM 835 O O . TYR A 1 111 ? -2.403 6.130 18.863 1.00 60.97 111 TYR A O 1
ATOM 843 N N . ASN A 1 112 ? -2.516 4.415 17.415 1.00 69.31 112 ASN A N 1
ATOM 844 C CA . ASN A 1 112 ? -2.650 3.373 18.405 1.00 69.31 112 ASN A CA 1
ATOM 845 C C . ASN A 1 112 ? -1.474 2.408 18.234 1.00 69.31 112 ASN A C 1
ATOM 847 O O . ASN A 1 112 ? -1.055 2.111 17.111 1.00 69.31 112 ASN A O 1
ATOM 851 N N . LEU A 1 113 ? -0.936 1.905 19.344 1.00 74.88 113 LEU A N 1
ATOM 852 C CA . LEU A 1 113 ? 0.207 0.979 19.347 1.00 74.88 113 LEU A CA 1
ATOM 853 C C . LEU A 1 113 ? -0.058 -0.256 18.473 1.00 74.88 113 LEU A C 1
ATOM 855 O O . LEU A 1 113 ? 0.853 -0.800 17.853 1.00 74.88 113 LEU A O 1
ATOM 859 N N . ILE A 1 114 ? -1.322 -0.674 18.399 1.00 80.06 114 ILE A N 1
ATOM 860 C CA . ILE A 1 114 ? -1.792 -1.786 17.570 1.00 80.06 114 ILE A CA 1
ATOM 861 C C . ILE A 1 114 ? -1.585 -1.485 16.079 1.00 80.06 114 ILE A C 1
ATOM 863 O O . ILE A 1 114 ? -1.100 -2.341 15.341 1.00 80.06 114 ILE A O 1
ATOM 867 N N . SER A 1 115 ? -1.903 -0.268 15.637 1.00 84.31 115 SER A N 1
ATOM 868 C CA . SER A 1 115 ? -1.826 0.113 14.227 1.00 84.31 115 SER A CA 1
ATOM 869 C C . SER A 1 115 ? -0.387 0.230 13.744 1.00 84.31 115 SER A C 1
ATOM 871 O O . SER A 1 115 ? -0.078 -0.255 12.661 1.00 84.31 115 SER A O 1
ATOM 873 N N . ILE A 1 116 ? 0.518 0.780 14.564 1.00 86.75 116 ILE A N 1
ATOM 874 C CA . ILE A 1 116 ? 1.951 0.799 14.231 1.00 86.75 116 ILE A CA 1
ATOM 875 C C . ILE A 1 116 ? 2.461 -0.635 14.060 1.00 86.75 116 ILE A C 1
ATOM 877 O O . ILE A 1 116 ? 3.048 -0.956 13.030 1.00 86.75 116 ILE A O 1
ATOM 881 N N . LYS A 1 117 ? 2.177 -1.528 15.019 1.00 89.88 117 LYS A N 1
ATOM 882 C CA . LYS A 1 117 ? 2.575 -2.942 14.918 1.00 89.88 117 LYS A CA 1
ATOM 883 C C . LYS A 1 117 ? 2.048 -3.593 13.635 1.00 89.88 117 LYS A C 1
ATOM 885 O O . LYS A 1 117 ? 2.797 -4.304 12.974 1.00 89.88 117 LYS A O 1
ATOM 890 N N . ALA A 1 118 ? 0.803 -3.310 13.253 1.00 92.12 118 ALA A N 1
ATOM 891 C CA . ALA A 1 118 ? 0.212 -3.823 12.018 1.00 92.12 118 ALA A CA 1
ATOM 892 C C . ALA A 1 118 ? 0.865 -3.260 10.741 1.00 92.12 118 ALA A C 1
ATOM 894 O O . ALA A 1 118 ? 0.972 -3.967 9.741 1.00 92.12 118 ALA A O 1
ATOM 895 N N . VAL A 1 119 ? 1.307 -1.998 10.738 1.00 93.56 119 VAL A N 1
ATOM 896 C CA . VAL A 1 119 ? 2.065 -1.424 9.611 1.00 93.56 119 VAL A CA 1
ATOM 897 C C . VAL A 1 119 ? 3.412 -2.131 9.470 1.00 93.56 119 VAL A C 1
ATOM 899 O O . VAL A 1 119 ? 3.758 -2.562 8.371 1.00 93.56 119 VAL A O 1
ATOM 902 N N . PHE A 1 120 ? 4.130 -2.329 10.580 1.00 94.81 120 PHE A N 1
ATOM 903 C CA . PHE A 1 120 ? 5.403 -3.053 10.586 1.00 94.81 120 PHE A CA 1
ATOM 904 C C . PHE A 1 120 ? 5.259 -4.477 10.040 1.00 94.81 120 PHE A C 1
ATOM 906 O O . PHE A 1 120 ? 6.033 -4.869 9.169 1.00 94.81 120 PHE A O 1
ATOM 913 N N . THR A 1 121 ? 4.264 -5.245 10.495 1.00 95.81 121 THR A N 1
ATOM 914 C CA . THR A 1 121 ? 4.071 -6.623 10.014 1.00 95.81 121 THR A CA 1
ATOM 915 C C . THR A 1 121 ? 3.760 -6.671 8.520 1.00 95.81 121 THR A C 1
ATOM 917 O O . THR A 1 121 ? 4.363 -7.472 7.807 1.00 95.81 121 THR A O 1
ATOM 920 N N . GLY A 1 122 ? 2.886 -5.794 8.015 1.00 96.50 122 GLY A N 1
ATOM 921 C CA . GLY A 1 122 ? 2.576 -5.738 6.583 1.00 96.50 122 GLY A CA 1
ATOM 922 C C . GLY A 1 122 ? 3.788 -5.373 5.725 1.00 96.50 122 GLY A C 1
ATOM 923 O O . GLY A 1 122 ? 4.060 -6.034 4.723 1.00 96.50 122 GLY A O 1
ATOM 924 N N . VAL A 1 123 ? 4.569 -4.381 6.156 1.00 96.88 123 VAL A N 1
ATOM 925 C CA . VAL A 1 123 ? 5.781 -3.949 5.450 1.00 96.88 12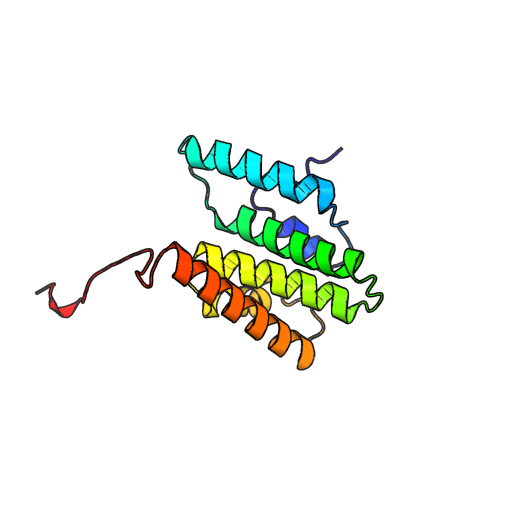3 VAL A CA 1
ATOM 926 C C . VAL A 1 123 ? 6.848 -5.045 5.430 1.00 96.88 123 VAL A C 1
ATOM 928 O O . VAL A 1 123 ? 7.449 -5.283 4.382 1.00 96.88 123 VAL A O 1
ATOM 931 N N . ILE A 1 124 ? 7.056 -5.749 6.548 1.00 96.25 124 ILE A N 1
ATOM 932 C CA . ILE A 1 124 ? 7.978 -6.893 6.616 1.00 96.25 124 ILE A CA 1
ATOM 933 C C . ILE A 1 124 ? 7.555 -7.965 5.610 1.00 96.25 124 ILE A C 1
ATOM 935 O O . ILE A 1 124 ? 8.378 -8.400 4.806 1.00 96.25 124 ILE A O 1
ATOM 939 N N . MET A 1 125 ? 6.273 -8.339 5.594 1.00 96.88 125 MET A N 1
ATOM 940 C CA . MET A 1 125 ? 5.763 -9.330 4.643 1.00 96.88 125 MET A CA 1
ATOM 941 C C . MET A 1 125 ? 5.932 -8.873 3.192 1.00 96.88 125 MET A C 1
ATOM 943 O O . MET A 1 125 ? 6.371 -9.655 2.352 1.00 96.88 125 MET A O 1
ATOM 947 N N . SER A 1 126 ? 5.650 -7.603 2.900 1.00 96.38 126 SER A N 1
ATOM 948 C CA . SER A 1 126 ? 5.847 -7.021 1.569 1.00 96.38 126 SER A CA 1
ATOM 949 C C . SER A 1 126 ? 7.310 -7.084 1.120 1.00 96.38 126 SER A C 1
ATOM 951 O O . SER A 1 126 ? 7.600 -7.473 -0.009 1.00 96.38 126 SER A O 1
ATOM 953 N N . SER A 1 127 ? 8.243 -6.768 2.022 1.00 94.44 127 SER A N 1
ATOM 954 C CA . SER A 1 127 ? 9.685 -6.841 1.771 1.00 94.44 127 SER A CA 1
ATOM 955 C C . SER A 1 127 ? 10.160 -8.278 1.531 1.00 94.44 127 SER A C 1
ATOM 957 O O . SER A 1 127 ? 10.905 -8.528 0.586 1.00 94.44 127 SER A O 1
ATOM 959 N N . ILE A 1 128 ? 9.681 -9.244 2.324 1.00 95.50 128 ILE A N 1
ATOM 960 C CA . ILE A 1 128 ? 9.981 -10.672 2.125 1.00 95.50 128 ILE A CA 1
ATOM 961 C C . ILE A 1 128 ? 9.511 -11.122 0.740 1.00 95.50 128 ILE A C 1
ATOM 963 O O . ILE A 1 128 ? 10.293 -11.692 -0.017 1.00 95.50 128 ILE A O 1
ATOM 967 N N . VAL A 1 129 ? 8.259 -10.823 0.381 1.00 95.88 129 VAL A N 1
ATOM 968 C CA . VAL A 1 129 ? 7.710 -11.172 -0.936 1.00 95.88 129 VAL A CA 1
ATOM 969 C C . VAL A 1 129 ? 8.522 -10.509 -2.047 1.00 95.88 129 VAL A C 1
ATOM 971 O O . VAL A 1 129 ? 8.911 -11.184 -2.996 1.00 95.88 129 VAL A O 1
ATOM 974 N N . PHE A 1 130 ? 8.849 -9.220 -1.918 1.00 94.00 130 PHE A N 1
ATOM 975 C CA . PHE A 1 130 ? 9.681 -8.518 -2.894 1.00 94.00 130 PHE A CA 1
ATOM 976 C C . PHE A 1 130 ? 11.029 -9.221 -3.111 1.00 94.00 130 PHE A C 1
ATOM 978 O O . PHE A 1 130 ? 11.412 -9.454 -4.260 1.00 94.00 130 PHE A O 1
ATOM 985 N N . ARG A 1 131 ? 11.712 -9.600 -2.024 1.00 93.12 131 ARG A N 1
ATOM 986 C CA . ARG A 1 131 ? 13.023 -10.265 -2.057 1.00 93.12 131 ARG A CA 1
ATOM 987 C C . ARG A 1 131 ? 12.975 -11.676 -2.630 1.00 93.12 131 ARG A C 1
ATOM 989 O O . ARG A 1 131 ? 13.908 -12.066 -3.319 1.00 93.12 131 ARG A O 1
ATOM 996 N N . ILE A 1 132 ? 11.892 -12.421 -2.408 1.00 95.56 132 ILE A N 1
ATOM 997 C CA . ILE A 1 132 ? 11.709 -13.748 -3.019 1.00 95.56 132 ILE A CA 1
ATOM 998 C C . ILE A 1 132 ? 11.717 -13.650 -4.551 1.00 95.56 132 ILE A C 1
ATOM 1000 O O . ILE A 1 132 ? 12.292 -14.508 -5.213 1.00 95.56 132 ILE A O 1
ATOM 1004 N N . PHE A 1 133 ? 11.107 -12.604 -5.118 1.00 93.44 133 PHE A N 1
ATOM 1005 C CA . PHE A 1 133 ? 11.004 -12.446 -6.573 1.00 93.44 133 PHE A CA 1
ATOM 1006 C C . PHE A 1 133 ? 12.164 -11.674 -7.211 1.00 93.44 133 PHE A C 1
ATOM 1008 O O . PHE A 1 133 ? 12.500 -11.946 -8.359 1.00 93.44 133 PHE A O 1
ATOM 1015 N N . ASN A 1 134 ? 12.759 -10.707 -6.506 1.00 90.69 134 ASN A N 1
ATOM 1016 C CA . ASN A 1 134 ? 13.764 -9.794 -7.074 1.00 90.69 134 ASN A CA 1
ATOM 1017 C C . ASN A 1 134 ? 15.175 -10.002 -6.499 1.00 90.69 134 ASN A C 1
ATOM 1019 O O . ASN A 1 134 ? 16.116 -9.342 -6.933 1.00 90.69 134 ASN A O 1
ATOM 1023 N N . GLY A 1 135 ? 15.333 -10.902 -5.526 1.00 88.44 135 GLY A N 1
ATOM 1024 C CA . GLY A 1 135 ? 16.575 -11.080 -4.781 1.00 88.44 135 GLY A CA 1
ATOM 1025 C C . GLY A 1 135 ? 16.824 -9.976 -3.749 1.00 88.44 135 GLY A C 1
ATOM 1026 O O . GLY A 1 135 ? 15.973 -9.128 -3.472 1.00 88.44 135 GLY A O 1
ATOM 1027 N N . GLU A 1 136 ? 18.015 -9.997 -3.151 1.00 83.38 136 GLU A N 1
ATOM 1028 C CA . GLU A 1 136 ? 18.411 -9.054 -2.092 1.00 83.38 136 GLU A CA 1
ATOM 1029 C C . GLU A 1 136 ? 19.147 -7.809 -2.605 1.00 83.38 136 GLU A C 1
ATOM 1031 O O . GLU A 1 136 ? 19.544 -6.959 -1.808 1.00 83.38 136 GLU A O 1
ATOM 1036 N N . ALA A 1 137 ? 19.321 -7.688 -3.923 1.00 79.25 137 ALA A N 1
ATOM 1037 C CA . ALA A 1 137 ? 20.050 -6.581 -4.523 1.00 79.25 137 ALA A CA 1
ATOM 1038 C C . ALA A 1 137 ? 19.365 -5.230 -4.254 1.00 79.25 137 ALA A C 1
ATOM 1040 O O . ALA A 1 137 ? 18.131 -5.106 -4.216 1.00 79.25 137 ALA A O 1
ATOM 1041 N N . ALA A 1 138 ? 20.187 -4.198 -4.065 1.00 81.44 138 ALA A N 1
ATOM 1042 C CA . ALA A 1 138 ? 19.698 -2.833 -3.971 1.00 81.44 138 ALA A CA 1
ATOM 1043 C C . ALA A 1 138 ? 19.215 -2.366 -5.349 1.00 81.44 138 ALA A C 1
ATOM 1045 O O . ALA A 1 138 ? 19.786 -2.715 -6.377 1.00 81.44 138 ALA A O 1
ATOM 1046 N N . ILE A 1 139 ? 18.174 -1.532 -5.375 1.00 83.75 139 ILE A N 1
ATOM 1047 C CA . ILE A 1 139 ? 17.690 -0.948 -6.638 1.00 83.75 139 ILE A CA 1
ATOM 1048 C C . ILE A 1 139 ? 18.732 0.007 -7.230 1.00 83.75 139 ILE A C 1
ATOM 1050 O O . ILE A 1 139 ? 18.828 0.135 -8.446 1.00 83.75 139 ILE A O 1
ATOM 1054 N N . ILE A 1 140 ? 19.486 0.692 -6.368 1.00 85.69 140 ILE A N 1
ATOM 1055 C CA . ILE A 1 140 ? 20.549 1.614 -6.759 1.00 85.69 140 ILE A CA 1
ATOM 1056 C C . ILE A 1 140 ? 21.825 1.174 -6.048 1.00 85.69 140 ILE A C 1
ATOM 1058 O O . ILE A 1 140 ? 21.921 1.259 -4.823 1.00 85.69 140 ILE A O 1
ATOM 1062 N N . GLU A 1 141 ? 22.807 0.727 -6.822 1.00 86.19 141 GLU A N 1
ATOM 1063 C CA . GLU A 1 141 ? 24.147 0.424 -6.333 1.00 86.19 141 GLU A CA 1
ATOM 1064 C C . GLU A 1 141 ? 25.086 1.589 -6.658 1.00 86.19 141 GLU A C 1
ATOM 1066 O O . GLU A 1 141 ? 25.385 1.862 -7.816 1.00 86.19 141 GLU A O 1
ATOM 1071 N N . VAL A 1 142 ? 25.548 2.294 -5.622 1.00 85.31 142 VAL A N 1
ATOM 1072 C CA . VAL A 1 142 ? 26.492 3.425 -5.753 1.00 85.31 142 VAL A CA 1
ATOM 1073 C C . VAL A 1 142 ? 27.950 2.971 -5.542 1.00 85.31 142 VAL A C 1
ATOM 1075 O O . VAL A 1 142 ? 28.892 3.720 -5.784 1.00 85.31 142 VAL A O 1
ATOM 1078 N N . GLY A 1 143 ? 28.162 1.718 -5.120 1.00 81.94 143 GLY A N 1
ATOM 1079 C CA . GLY A 1 143 ? 29.477 1.198 -4.738 1.00 81.94 143 GLY A CA 1
ATOM 1080 C C . GLY A 1 143 ? 29.977 1.753 -3.397 1.00 81.94 143 GLY A C 1
ATOM 1081 O O . GLY A 1 143 ? 29.310 2.541 -2.725 1.00 81.94 143 GLY A O 1
ATOM 1082 N N . LYS A 1 144 ? 31.164 1.316 -2.959 1.00 81.44 144 LYS A N 1
ATOM 1083 C CA . LYS A 1 144 ? 31.822 1.879 -1.768 1.00 81.44 144 LYS A CA 1
ATOM 1084 C C . LYS A 1 144 ? 32.635 3.107 -2.167 1.00 81.44 144 LYS A C 1
ATOM 1086 O O . LYS A 1 144 ? 33.525 3.008 -3.007 1.00 81.44 144 LYS A O 1
ATOM 1091 N N . LEU A 1 145 ? 32.429 4.217 -1.457 1.00 70.50 145 LEU A N 1
ATOM 1092 C CA . LEU A 1 145 ? 33.205 5.462 -1.602 1.00 70.50 145 LEU A CA 1
ATOM 1093 C C . LEU A 1 145 ? 34.723 5.274 -1.383 1.00 70.50 145 LEU A C 1
ATOM 1095 O O . LEU A 1 145 ? 35.516 6.115 -1.784 1.00 70.50 145 LEU A O 1
ATOM 1099 N N . SER A 1 146 ? 35.142 4.152 -0.787 1.00 71.31 146 SER A N 1
ATOM 1100 C C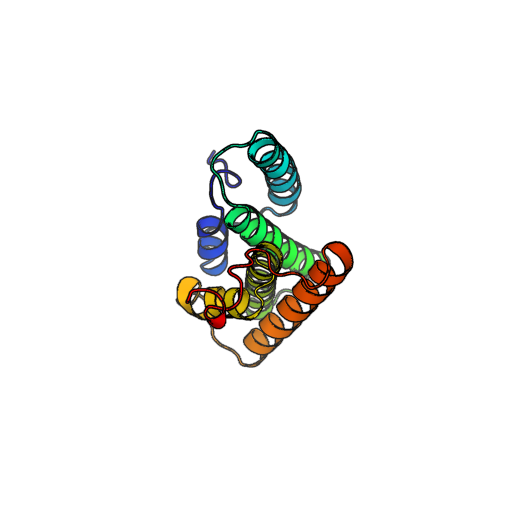A . SER A 1 146 ? 36.553 3.771 -0.632 1.00 71.31 146 SER A CA 1
ATOM 1101 C C . SER A 1 146 ? 37.289 3.537 -1.960 1.00 71.31 146 SER A C 1
ATOM 1103 O O . SER A 1 146 ? 38.515 3.579 -1.961 1.00 71.31 146 SER A O 1
ATOM 1105 N N . ASN A 1 147 ? 36.576 3.277 -3.060 1.00 62.31 147 ASN A N 1
ATOM 1106 C CA . ASN A 1 147 ? 37.168 3.038 -4.383 1.00 62.31 147 ASN A CA 1
ATOM 1107 C C . ASN A 1 147 ? 37.259 4.318 -5.236 1.00 62.31 147 ASN A C 1
ATOM 1109 O O . ASN A 1 147 ? 37.639 4.243 -6.398 1.00 62.31 147 ASN A O 1
ATOM 1113 N N . ALA A 1 148 ? 36.891 5.477 -4.678 1.00 62.88 148 ALA A N 1
ATOM 1114 C CA . ALA A 1 148 ? 36.909 6.777 -5.351 1.00 62.88 148 ALA A CA 1
ATOM 1115 C C . ALA A 1 148 ? 38.149 7.621 -4.978 1.00 62.88 148 ALA A C 1
ATOM 1117 O O . ALA A 1 148 ? 38.045 8.840 -4.843 1.00 62.88 148 ALA A O 1
ATOM 1118 N N . ARG A 1 149 ? 39.298 6.967 -4.755 1.00 55.31 149 ARG A N 1
ATOM 1119 C CA . ARG A 1 149 ? 40.609 7.625 -4.630 1.00 55.31 149 ARG A CA 1
ATOM 1120 C C . ARG A 1 149 ? 41.374 7.541 -5.937 1.00 55.31 149 ARG A C 1
ATOM 1122 O O . ARG A 1 149 ? 41.362 6.442 -6.530 1.00 55.31 149 ARG A O 1
#

Organism: Klebsiella pneumoniae (NCBI:txid573)

Radius of gyration: 16.17 Å; chains: 1; bounding box: 58×28×42 Å

pLDDT: mean 87.19, std 11.78, range [36.78, 97.31]

=== Feature glossary ===
Legend for the data blocks above and below:

— What the protein is —

The amino-acid sequence is the protein's primary structure: the linear order of residues from the N-terminus to the C-terminus, written in one-letter code. Everything else here — the 3D coordinates, the secondary structure, the domain annotations — is ultimately a consequence of this string.

Database cross-references. InterPro integrates a dozen domain/family signature databases into unified entries with residue-range hits. GO terms attach function/process/location labels with evidence codes. CATH codes position the fold in a four-level structural taxonomy. Organism is the NCBI-taxonomy species name.

— Where its atoms are —

The mmCIF block holds the 3D Cartesian coordinates of each backbone atom (N, Cα, C, O) in ångströms. mmCIF is the PDB's canonical archive format — a tagged-loop text representation of the atomic model.

The six renders are orthographic views along the three Cartesian axes in both directions. Representation (cartoon, sticks, or surface) and color scheme (sequence-rainbow or by-chain) vary across proteins so the training set covers all the common visualization conventions.

— Local backbone conformation —

Secondary structure is the local, repeating backbone conformation. DSSP classifies it into eight states by reading the hydrogen-bond network: three helix types (H, G, I), two β types (E, B), two non-regular types (T, S), and unstructured coil (-).

SS3 is a coarse helix/strand/coil call (letters a/b/c) made by the P-SEA algorithm from inter-Cα distances and dihedrals. It is less detailed than DSSP but needs only Cα positions.

Backbone dihedral angles. Every residue except chain termini has a φ (preceding-C → N → Cα → C) and a ψ (N → Cα → C → next-N). They are reported in degrees following the IUPAC sign convention. Secondary structure is essentially a statement about which (φ, ψ) basin each residue occupies.

— Global shape and packing —

The geometric summary reports three shape descriptors. Rg (radius of gyration) measures how spread out the Cα atoms are about their centre of mass; compact globular proteins have small Rg, elongated or unfolded ones large. Cα contacts (<8 Å, |i−j|>4) count long-range residue pairs in spatial proximity — high for tightly packed folds, near zero for rods or random coil. The bounding-box extents give the protein's footprint along x, y, z in Å.

Solvent accessibility: the surface area of each residue that a 1.4 Å water probe can touch, in Å². When only backbone atoms are present the absolute values are lower than full-atom SASA (side chains contribute most of the area) and are flagged as backbone-only.

Plot images: a contact map (which residues are close in 3D, as an N×N binary image), a Ramachandran scatter (backbone torsion angles, revealing secondary-structure composition at a glance), and — for AlphaFold structures — a PAE heatmap (pairwise prediction confidence).

— Structural neighborhood —

Foldseek's 3Di representation compresses backbone geometry into a per-residue letter drawn from a learned twenty-state alphabet. It captures the tertiary interaction pattern around each residue — which residues are packed against it in spa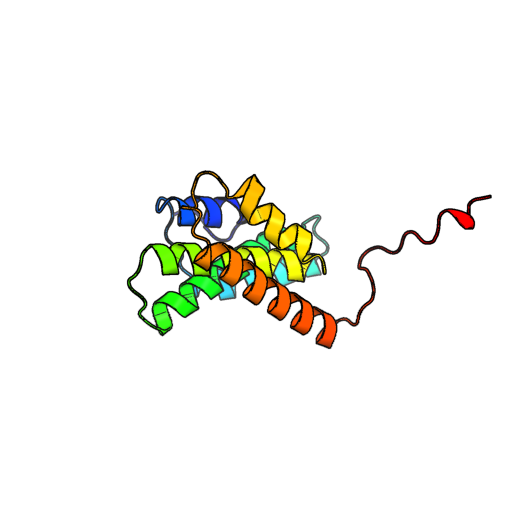ce, regardless of where they are in sequence.

Structural nearest neighbors (via Foldseek easy-search vs the PDB). Reported per hit: target PDB id, E-value, and alignment TM-score. A TM-score above ~0.5 is the conventional threshold for 'same fold'.

— Confidence and disorder —

pLDDT (predicted Local Distance Difference Test) is AlphaFold's per-residue confidence score, ranging from 0 to 100. Values above 90 indicate high confidence (typically well-packed cores); 70–90 is confident; 50–70 low confidence; below 50 usually means the region is disordered or the prediction is unreliable there. AlphaFold stores pLDDT in the mmCIF B-factor column.

For experimental (PDB) structures, the B-factor (temperature factor) quantifies the positional spread of each atom in the crystal — a combination of thermal vibration and static disorder — in units of Å². High B-factors mark flexible loops or poorly resolved regions; low B-factors mark the rigid, well-ordered core.

Predicted Aligned Error (PAE) is an AlphaFold confidence matrix: entry (i, j) is the expected error in the position of residue j, in ångströms, when the prediction is superimposed on the true structure at residue i. Low PAE within a block of residues means that block is internally rigid and well-predicted; high PAE between two blocks means their relative placement is uncertain even if each block individually is confident.